Protein AF-A0A5J9VWR3-F1 (afdb_monomer_lite)

Foldseek 3Di:
DPPPPPPVLVVLLVVLLPDAPVCVVVLVVQLVPDVSSVVSSLDPVSVVSSCVSHPDDVPVVVVVVVSVVVDDPPDDPDPPPPPPDDDDD

Secondary structure (DSSP, 8-state):
-----SHHHHHHHHHHHTS-TT-THHHHHHHTT-HHHHHHHH-HHHHHHHHHHH---TTHHHHHHHHHHTS-S----------------

Structure (mmCIF, N/CA/C/O backbone):
data_AF-A0A5J9VWR3-F1
#
_entry.id   AF-A0A5J9VWR3-F1
#
loop_
_atom_site.group_PDB
_atom_site.id
_atom_site.type_symbol
_atom_site.label_atom_id
_atom_site.label_alt_id
_atom_site.label_comp_id
_atom_site.label_asym_id
_atom_site.label_entity_id
_atom_site.label_seq_id
_atom_site.pdbx_PDB_ins_code
_atom_site.Cartn_x
_atom_site.Cartn_y
_atom_site.Cartn_z
_atom_site.occupancy
_atom_site.B_iso_or_equiv
_atom_site.auth_seq_id
_atom_site.auth_comp_id
_atom_site.auth_asym_id
_atom_site.auth_atom_id
_atom_site.pdbx_PDB_model_num
ATOM 1 N N . MET A 1 1 ? -12.085 -6.167 25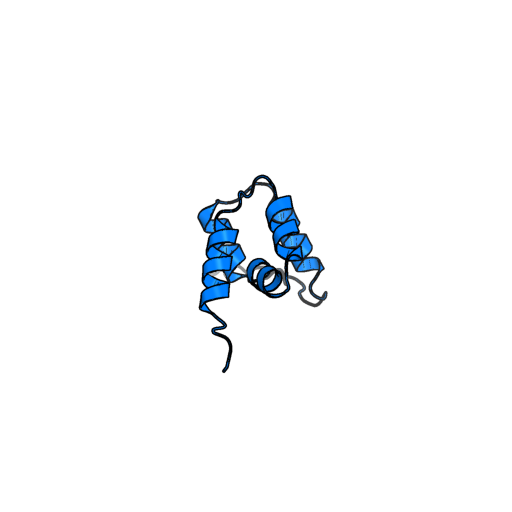.100 1.00 54.78 1 MET A N 1
ATOM 2 C CA . MET A 1 1 ? -11.659 -7.122 24.058 1.00 54.78 1 MET A CA 1
ATOM 3 C C . MET A 1 1 ? -10.638 -6.407 23.186 1.00 54.78 1 MET A C 1
ATOM 5 O O . MET A 1 1 ? -11.003 -5.364 22.652 1.00 54.78 1 MET A O 1
ATOM 9 N N . PRO A 1 2 ? -9.367 -6.847 23.118 1.00 62.62 2 PRO A N 1
ATOM 10 C CA . PRO A 1 2 ? -8.445 -6.284 22.139 1.00 62.62 2 PRO A CA 1
ATOM 11 C C . PRO A 1 2 ? -8.966 -6.647 20.739 1.00 62.62 2 PRO A C 1
ATOM 13 O O . PRO A 1 2 ? -9.503 -7.747 20.568 1.00 62.62 2 PRO A O 1
ATOM 16 N N . PRO A 1 3 ? -8.899 -5.732 19.761 1.00 61.69 3 PRO A N 1
ATOM 17 C CA . PRO A 1 3 ? -9.316 -6.057 18.405 1.00 61.69 3 PRO A CA 1
ATOM 18 C C . PRO A 1 3 ? -8.403 -7.174 17.881 1.00 61.69 3 PRO A C 1
ATOM 20 O O . PRO A 1 3 ? -7.262 -7.239 18.329 1.00 61.69 3 PRO A O 1
ATOM 23 N N . PRO A 1 4 ? -8.851 -8.044 16.964 1.00 59.50 4 PRO A N 1
ATOM 24 C CA . PRO A 1 4 ? -7.940 -8.916 16.233 1.00 59.50 4 PRO A CA 1
ATOM 25 C C . PRO A 1 4 ? -7.140 -8.023 15.267 1.00 59.50 4 PRO A C 1
ATOM 27 O O . PRO A 1 4 ? -7.718 -7.576 14.275 1.00 59.50 4 PRO A O 1
ATOM 30 N N . PRO A 1 5 ? -5.868 -7.673 15.547 1.00 63.06 5 PRO A N 1
ATOM 31 C CA . PRO A 1 5 ? -5.202 -6.583 14.836 1.00 63.06 5 PRO A CA 1
ATOM 32 C C . PRO A 1 5 ? -4.496 -7.039 13.555 1.00 63.06 5 PRO A C 1
ATOM 34 O O . PRO A 1 5 ? -4.200 -6.202 12.716 1.00 63.06 5 PRO A O 1
ATOM 37 N N . GLU A 1 6 ? -4.244 -8.339 13.381 1.00 63.50 6 GLU A N 1
ATOM 38 C CA . GLU A 1 6 ? -3.328 -8.832 12.337 1.00 63.50 6 GLU A CA 1
ATOM 39 C C . GLU A 1 6 ? -4.050 -9.438 11.129 1.00 63.50 6 GLU A C 1
ATOM 41 O O . GLU A 1 6 ? -3.768 -9.061 9.996 1.00 63.50 6 GLU A O 1
ATOM 46 N N . LEU A 1 7 ? -5.073 -10.276 11.350 1.00 67.31 7 LEU A N 1
ATOM 47 C CA . LEU A 1 7 ? -5.806 -10.938 10.256 1.00 67.31 7 LEU A CA 1
ATOM 48 C C . LEU A 1 7 ? -6.411 -9.946 9.245 1.00 67.31 7 LEU A C 1
ATOM 50 O O . LEU A 1 7 ? -6.508 -10.243 8.057 1.00 67.31 7 LEU A O 1
ATOM 54 N N . ILE A 1 8 ? -6.823 -8.762 9.704 1.00 78.00 8 ILE A N 1
ATOM 55 C CA . ILE A 1 8 ? -7.405 -7.726 8.840 1.00 78.00 8 ILE A CA 1
ATOM 56 C C . ILE A 1 8 ? -6.319 -7.049 7.997 1.00 78.00 8 ILE A C 1
ATOM 58 O O . ILE A 1 8 ? -6.561 -6.747 6.828 1.00 78.00 8 ILE A O 1
ATOM 62 N N . GLU A 1 9 ? -5.135 -6.812 8.566 1.00 80.19 9 GLU A N 1
ATOM 63 C CA . GLU A 1 9 ? -4.011 -6.200 7.852 1.00 80.19 9 GLU A CA 1
ATOM 64 C C . GLU A 1 9 ? -3.451 -7.161 6.790 1.00 80.19 9 GLU A C 1
ATOM 66 O O . GLU A 1 9 ? -3.189 -6.727 5.667 1.00 80.19 9 GLU A O 1
ATOM 71 N N . ASP A 1 10 ? -3.387 -8.465 7.082 1.00 83.06 10 ASP A N 1
ATOM 72 C CA . ASP A 1 10 ? -2.945 -9.497 6.135 1.00 83.06 10 ASP A CA 1
ATOM 73 C C . ASP A 1 10 ? -3.885 -9.632 4.931 1.00 83.06 10 ASP A C 1
ATOM 75 O O . ASP A 1 10 ? -3.450 -9.548 3.780 1.00 83.06 10 ASP A O 1
ATOM 79 N N . VAL A 1 11 ? -5.195 -9.756 5.174 1.00 87.44 11 VAL A N 1
ATOM 80 C CA . VAL A 1 11 ? -6.192 -9.822 4.091 1.00 87.44 11 VAL A CA 1
ATOM 81 C C . VAL A 1 11 ? -6.211 -8.518 3.289 1.00 87.44 11 VAL A C 1
ATOM 83 O O . VAL A 1 11 ? -6.314 -8.539 2.062 1.00 87.44 11 VAL A O 1
ATOM 86 N N . THR A 1 12 ? -6.056 -7.371 3.956 1.00 89.50 12 THR A N 1
ATOM 87 C CA . THR A 1 12 ? -5.934 -6.073 3.278 1.00 89.50 12 THR A CA 1
ATOM 88 C C . THR A 1 12 ? -4.710 -6.053 2.365 1.00 89.50 12 THR A C 1
ATOM 90 O O . THR A 1 12 ? -4.824 -5.663 1.204 1.00 89.50 12 THR A O 1
ATOM 93 N N . ALA A 1 13 ? -3.553 -6.511 2.848 1.00 89.31 13 ALA A N 1
ATOM 94 C CA . ALA A 1 13 ? -2.340 -6.601 2.047 1.00 89.31 13 ALA A CA 1
ATOM 95 C C . ALA A 1 13 ? -2.550 -7.486 0.814 1.00 89.31 13 ALA A C 1
ATOM 97 O O . ALA A 1 13 ? -2.127 -7.116 -0.274 1.00 89.31 13 ALA A O 1
ATOM 98 N N . GLU A 1 14 ? -3.252 -8.609 0.942 1.00 90.69 14 GLU A N 1
ATOM 99 C CA . GLU A 1 14 ? -3.570 -9.482 -0.188 1.00 90.69 14 GLU A CA 1
ATOM 100 C C . GLU A 1 14 ? -4.517 -8.860 -1.226 1.00 90.69 14 GLU A C 1
ATOM 102 O O . GLU A 1 14 ? -4.382 -9.134 -2.423 1.00 90.69 14 GLU A O 1
ATOM 107 N N . ILE A 1 15 ? -5.486 -8.048 -0.798 1.00 90.12 15 ILE A N 1
ATOM 108 C CA . ILE A 1 15 ? -6.377 -7.314 -1.710 1.00 90.12 15 ILE A CA 1
ATOM 109 C C . ILE A 1 15 ? -5.575 -6.242 -2.450 1.00 90.12 15 ILE A C 1
ATOM 111 O O . ILE A 1 15 ? -5.623 -6.162 -3.676 1.00 90.12 15 ILE A O 1
ATOM 115 N N . LEU A 1 16 ? -4.789 -5.455 -1.711 1.00 89.94 16 LEU A N 1
ATOM 116 C CA . LEU A 1 16 ? -3.948 -4.396 -2.267 1.00 89.94 16 LEU A CA 1
ATOM 117 C C . LEU A 1 16 ? -2.863 -4.943 -3.197 1.00 89.94 16 LEU A C 1
ATOM 119 O O . LEU A 1 16 ? -2.517 -4.293 -4.179 1.00 89.94 16 LEU A O 1
ATOM 123 N N . LEU A 1 17 ? -2.358 -6.150 -2.925 1.00 90.69 17 LEU A N 1
ATOM 124 C CA . LEU A 1 17 ? -1.381 -6.830 -3.771 1.00 90.69 17 LEU A CA 1
ATOM 125 C C . LEU A 1 17 ? -1.938 -7.125 -5.165 1.00 90.69 17 LEU A C 1
ATOM 127 O O . LEU A 1 17 ? -1.179 -7.145 -6.123 1.00 90.69 17 LEU A O 1
ATOM 131 N N . ARG A 1 18 ? -3.251 -7.334 -5.293 1.00 89.56 18 ARG A N 1
ATOM 132 C CA . ARG A 1 18 ? -3.908 -7.638 -6.571 1.00 89.56 18 ARG A CA 1
ATOM 133 C C . ARG A 1 18 ? -4.250 -6.393 -7.393 1.00 89.56 18 ARG A C 1
ATOM 135 O O . ARG A 1 18 ? -4.684 -6.546 -8.532 1.00 89.56 18 ARG A O 1
ATOM 142 N N . LEU A 1 19 ? -4.064 -5.185 -6.854 1.00 88.31 19 LEU A N 1
ATOM 143 C CA . LEU A 1 19 ? -4.247 -3.954 -7.626 1.00 88.31 19 LEU A CA 1
ATOM 144 C C . LEU A 1 19 ? -3.180 -3.869 -8.732 1.00 88.31 19 LEU A C 1
ATOM 146 O O . LEU A 1 19 ? -2.019 -4.172 -8.457 1.00 88.31 19 LEU A O 1
ATOM 150 N N . PRO A 1 20 ? -3.548 -3.491 -9.969 1.00 82.75 20 PRO A N 1
ATOM 151 C CA . PRO A 1 20 ? -2.611 -3.445 -11.084 1.00 82.75 20 PRO A CA 1
ATOM 152 C C . PRO A 1 20 ? -1.610 -2.284 -10.945 1.00 82.75 20 PRO A C 1
ATOM 154 O O . PRO A 1 20 ? -1.975 -1.195 -10.493 1.00 82.75 20 PRO A O 1
ATOM 157 N N . PRO A 1 21 ? -0.345 -2.473 -11.365 1.00 80.06 21 PRO A N 1
ATOM 158 C CA . PRO A 1 21 ? 0.689 -1.442 -11.298 1.00 80.06 21 PRO A CA 1
ATOM 159 C C . PRO A 1 21 ? 0.576 -0.377 -12.397 1.00 80.06 21 PRO A C 1
ATOM 161 O O . PRO A 1 21 ? 1.190 0.680 -12.255 1.00 80.06 21 PRO A O 1
ATOM 164 N N . ASP A 1 22 ? -0.175 -0.649 -13.468 1.00 79.12 22 ASP A N 1
ATOM 165 C CA . ASP A 1 22 ? -0.317 0.242 -14.629 1.00 79.12 22 ASP A CA 1
ATOM 166 C C . ASP A 1 22 ? -1.075 1.532 -14.287 1.00 79.12 22 ASP A C 1
ATOM 168 O O . ASP A 1 22 ? -0.925 2.554 -14.954 1.00 79.12 22 ASP A O 1
ATOM 172 N N . GLU A 1 23 ? -1.840 1.504 -13.195 1.00 78.62 23 GLU A N 1
ATOM 173 C CA . GLU A 1 23 ? -2.666 2.612 -12.737 1.00 78.62 23 GLU A CA 1
ATOM 174 C C . GLU A 1 23 ? -2.322 2.954 -11.277 1.00 78.62 23 GLU A C 1
ATOM 176 O O . GLU A 1 23 ? -3.022 2.537 -10.345 1.00 78.62 23 GLU A O 1
ATOM 181 N N . PRO A 1 24 ? -1.251 3.737 -11.034 1.00 75.31 24 PRO A N 1
ATOM 182 C CA . PRO A 1 24 ? -0.772 4.045 -9.683 1.00 75.31 24 PRO A CA 1
ATOM 183 C C . PRO A 1 24 ? -1.813 4.7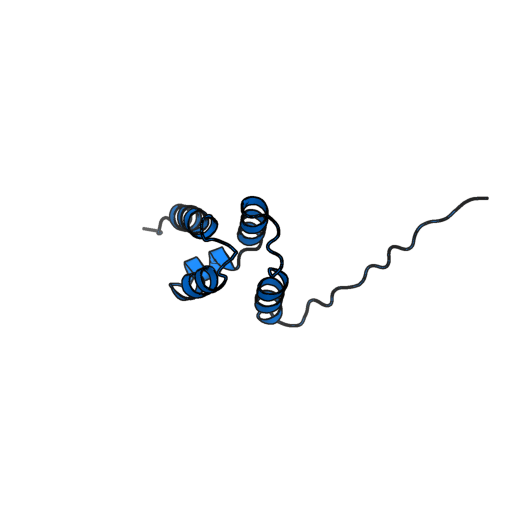85 -8.830 1.00 75.31 24 PRO A C 1
ATOM 185 O O . PRO A 1 24 ? -1.734 4.773 -7.599 1.00 75.31 24 PRO A O 1
ATOM 188 N N . GLU A 1 25 ? -2.817 5.392 -9.467 1.00 83.06 25 GLU A N 1
ATOM 189 C CA . GLU A 1 25 ? -3.955 6.036 -8.812 1.00 83.06 25 GLU A CA 1
ATOM 190 C C . GLU A 1 25 ? -4.686 5.098 -7.851 1.00 83.06 25 GLU A C 1
ATOM 192 O O . GLU A 1 25 ? -5.172 5.547 -6.815 1.00 83.06 25 GLU A O 1
ATOM 197 N N . HIS A 1 26 ? -4.755 3.803 -8.170 1.00 85.56 26 HIS A N 1
ATOM 198 C CA . HIS A 1 26 ? -5.467 2.813 -7.368 1.00 85.56 26 HIS A CA 1
ATOM 199 C C . HIS A 1 26 ? -4.827 2.628 -5.994 1.00 85.56 26 HIS A C 1
ATOM 201 O O . HIS A 1 26 ? -5.515 2.701 -4.975 1.00 85.56 26 HIS A O 1
ATOM 207 N N . LEU A 1 27 ? -3.501 2.474 -5.951 1.00 86.12 27 LEU A N 1
ATOM 208 C CA . LEU A 1 27 ? -2.747 2.398 -4.698 1.00 86.12 27 LEU A CA 1
ATOM 209 C C . LEU A 1 27 ? -2.813 3.713 -3.915 1.00 86.12 27 LEU A C 1
ATOM 211 O O . LEU A 1 27 ? -2.962 3.700 -2.693 1.00 86.12 27 LEU A O 1
ATOM 215 N N . VAL A 1 28 ? -2.755 4.854 -4.606 1.00 86.19 28 VAL A N 1
ATOM 216 C CA . VAL A 1 28 ? -2.874 6.168 -3.961 1.00 86.19 28 VAL A CA 1
ATOM 217 C C . VAL A 1 28 ? -4.256 6.336 -3.329 1.00 86.19 28 VAL A C 1
ATOM 219 O O . VAL A 1 28 ? -4.346 6.644 -2.143 1.00 86.19 28 VAL A O 1
ATOM 222 N N . ARG A 1 29 ? -5.342 6.069 -4.060 1.00 88.69 29 ARG A N 1
ATOM 223 C CA . ARG A 1 29 ? -6.714 6.135 -3.529 1.00 88.69 29 ARG A CA 1
ATOM 224 C C . ARG A 1 29 ? -6.916 5.169 -2.364 1.00 88.69 29 ARG A C 1
ATOM 226 O O . ARG A 1 29 ? -7.497 5.561 -1.358 1.00 88.69 29 ARG A O 1
ATOM 233 N N . ALA A 1 30 ? -6.377 3.954 -2.454 1.00 89.31 30 ALA A N 1
ATOM 234 C CA . ALA A 1 30 ? -6.416 2.976 -1.371 1.00 89.31 30 ALA A CA 1
ATOM 235 C C . ALA A 1 30 ? -5.745 3.499 -0.085 1.00 89.31 30 ALA A C 1
ATOM 237 O O . ALA A 1 30 ? -6.287 3.340 1.009 1.00 89.31 30 ALA A O 1
ATOM 238 N N . SER A 1 31 ? -4.613 4.198 -0.203 1.00 87.50 31 SER A N 1
ATOM 239 C CA . SER A 1 31 ? -3.917 4.796 0.947 1.00 87.50 31 SER A CA 1
ATOM 240 C C . SER A 1 31 ? -4.721 5.893 1.657 1.00 87.50 31 SER A C 1
ATOM 242 O O . SER A 1 31 ? -4.499 6.158 2.838 1.00 87.50 31 SER A O 1
ATOM 244 N N . LEU A 1 32 ? -5.686 6.502 0.963 1.00 89.06 32 LEU A N 1
ATOM 245 C CA . LEU A 1 32 ? -6.539 7.561 1.498 1.00 89.06 32 LEU A CA 1
ATOM 246 C C . LEU A 1 32 ? -7.802 7.028 2.193 1.00 89.06 32 LEU A C 1
ATOM 248 O O . LEU A 1 32 ? -8.488 7.803 2.856 1.00 89.06 32 LEU A O 1
ATOM 252 N N . VAL A 1 33 ? -8.108 5.728 2.083 1.00 89.44 33 VAL A N 1
ATOM 253 C CA . VAL A 1 33 ? -9.317 5.127 2.678 1.00 89.44 33 VAL A CA 1
ATOM 254 C C . VAL A 1 33 ? -9.260 5.172 4.204 1.00 89.44 33 VAL A C 1
ATOM 256 O O . VAL A 1 33 ? -10.205 5.611 4.858 1.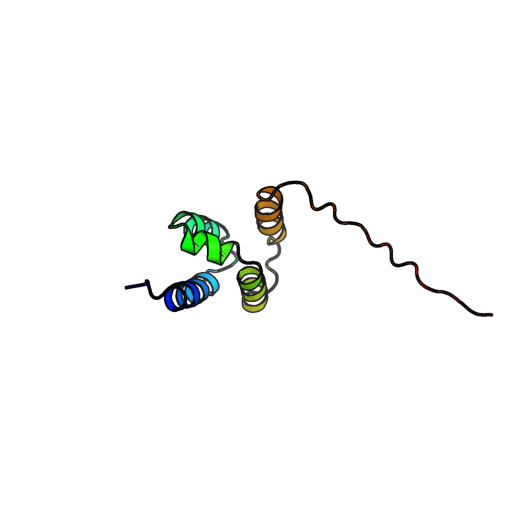00 89.44 33 VAL A O 1
ATOM 259 N N . CYS A 1 34 ? -8.157 4.699 4.791 1.00 86.88 34 CYS A N 1
ATOM 260 C CA . CYS A 1 34 ? -7.969 4.689 6.238 1.00 86.88 34 CYS A CA 1
ATOM 261 C C . CYS A 1 34 ? -6.491 4.528 6.635 1.00 86.88 34 CYS A C 1
ATOM 263 O O . CYS A 1 34 ? -5.649 4.077 5.858 1.00 86.88 34 CYS A O 1
ATOM 265 N N . LYS A 1 35 ? -6.173 4.861 7.895 1.00 84.94 35 LYS A N 1
ATOM 266 C CA . LYS A 1 35 ? -4.805 4.763 8.443 1.00 84.94 35 LYS A CA 1
ATOM 267 C C . LYS A 1 35 ? -4.199 3.345 8.368 1.00 84.94 35 LYS A C 1
ATOM 269 O O . LYS A 1 35 ? -3.016 3.256 8.050 1.00 84.94 35 LYS A O 1
ATOM 274 N N . PRO A 1 36 ? -4.941 2.250 8.634 1.00 87.25 36 PRO A N 1
ATOM 275 C CA . PRO A 1 36 ? -4.412 0.893 8.461 1.00 87.25 36 PRO A CA 1
ATOM 276 C C . PRO A 1 36 ? -3.989 0.576 7.023 1.00 87.25 36 PRO A C 1
ATOM 278 O O . PRO A 1 36 ? -2.915 0.026 6.811 1.00 87.25 36 PRO A O 1
ATOM 281 N N . TRP A 1 37 ? -4.774 0.987 6.024 1.00 89.94 37 TRP A N 1
ATOM 282 C CA . TRP A 1 37 ? -4.430 0.767 4.615 1.00 89.94 37 TRP A CA 1
ATOM 283 C C . TRP A 1 37 ? -3.178 1.548 4.222 1.00 89.94 37 TRP A C 1
ATOM 285 O O . TRP A 1 37 ? -2.270 0.995 3.605 1.00 89.94 37 TRP A O 1
ATOM 295 N N . LEU A 1 38 ? -3.076 2.806 4.662 1.00 89.31 38 LEU A N 1
ATOM 296 C CA . LEU A 1 38 ? -1.858 3.597 4.496 1.00 89.31 38 LEU A CA 1
ATOM 297 C C . LEU A 1 38 ? -0.634 2.904 5.113 1.00 89.31 38 LEU A C 1
ATOM 299 O O . LEU A 1 38 ? 0.430 2.893 4.494 1.00 89.31 38 LEU A O 1
ATOM 303 N N . ARG A 1 39 ? -0.776 2.315 6.310 1.00 89.25 39 ARG A N 1
ATOM 304 C CA . ARG A 1 39 ? 0.306 1.583 6.984 1.00 89.25 39 ARG A CA 1
ATOM 305 C C . ARG A 1 39 ? 0.759 0.380 6.158 1.00 89.25 39 ARG A C 1
ATOM 307 O O . ARG A 1 39 ? 1.958 0.232 5.958 1.00 89.25 39 ARG A O 1
ATOM 314 N N . VAL A 1 40 ? -0.178 -0.419 5.645 1.00 90.44 40 VAL A N 1
ATOM 315 C CA . VAL A 1 40 ? 0.129 -1.580 4.794 1.00 90.44 40 VAL A CA 1
ATOM 316 C C . VAL A 1 40 ? 0.834 -1.149 3.506 1.00 90.44 40 VAL A C 1
ATOM 318 O O . VAL A 1 40 ? 1.858 -1.715 3.150 1.00 90.44 40 VAL A O 1
ATOM 321 N N . ILE A 1 41 ? 0.342 -0.111 2.827 1.00 89.88 41 ILE A N 1
ATOM 322 C CA . ILE A 1 41 ? 0.921 0.368 1.558 1.00 89.88 41 ILE A CA 1
ATOM 323 C C . ILE A 1 41 ? 2.320 0.962 1.761 1.00 89.88 41 ILE A C 1
ATOM 325 O O . ILE A 1 41 ? 3.189 0.825 0.900 1.00 89.88 41 ILE A O 1
ATOM 329 N N . SER A 1 42 ? 2.542 1.612 2.903 1.00 86.38 42 SER A N 1
ATOM 330 C CA . SER A 1 42 ? 3.836 2.203 3.257 1.00 86.38 42 SER A CA 1
ATOM 331 C C . SER A 1 42 ? 4.838 1.181 3.801 1.00 86.38 42 SER A C 1
ATOM 333 O O . SER A 1 42 ? 6.010 1.525 3.966 1.00 86.38 42 SER A O 1
ATOM 335 N N . ASP A 1 43 ? 4.413 -0.054 4.087 1.00 88.56 43 ASP A N 1
ATOM 336 C CA . ASP A 1 43 ? 5.291 -1.103 4.594 1.00 88.56 43 ASP A CA 1
ATOM 337 C C . ASP A 1 43 ? 6.309 -1.534 3.517 1.00 88.56 43 ASP A C 1
ATOM 339 O O . ASP A 1 43 ? 5.934 -1.960 2.415 1.00 88.56 43 ASP A O 1
ATOM 343 N N . PRO A 1 44 ? 7.622 -1.494 3.810 1.00 85.88 44 PRO A N 1
ATOM 344 C CA . PRO A 1 44 ? 8.635 -1.972 2.879 1.00 85.88 44 PRO A CA 1
ATOM 345 C C . PRO A 1 44 ? 8.456 -3.446 2.489 1.00 85.88 44 PRO A C 1
ATOM 347 O O . PRO A 1 44 ? 8.836 -3.831 1.382 1.00 85.88 44 PRO A O 1
ATOM 350 N N . GLY A 1 45 ? 7.909 -4.283 3.378 1.00 89.56 45 GLY A N 1
ATOM 351 C CA . GLY A 1 45 ? 7.602 -5.685 3.094 1.00 89.56 45 GLY A CA 1
ATOM 352 C C . GLY A 1 45 ? 6.512 -5.841 2.037 1.00 89.56 45 GLY A C 1
ATOM 353 O O . GLY A 1 45 ? 6.702 -6.582 1.069 1.00 89.56 45 GLY A O 1
ATOM 354 N N . PHE A 1 46 ? 5.414 -5.099 2.167 1.00 90.06 46 PHE A N 1
ATOM 355 C CA . PHE A 1 46 ? 4.364 -5.003 1.158 1.00 90.06 46 PHE A CA 1
ATOM 356 C C . PHE A 1 46 ? 4.923 -4.541 -0.190 1.00 90.06 46 PHE A C 1
ATOM 358 O O . PHE A 1 46 ? 4.731 -5.234 -1.185 1.00 90.06 46 PHE A O 1
ATOM 365 N N . LEU A 1 47 ? 5.699 -3.452 -0.233 1.00 86.19 47 LEU A N 1
ATOM 366 C CA . LEU A 1 47 ? 6.265 -2.935 -1.487 1.00 86.19 47 LEU A CA 1
ATOM 367 C C . LEU A 1 47 ? 7.196 -3.941 -2.182 1.00 86.19 47 LEU A C 1
ATOM 369 O O . LEU A 1 47 ? 7.198 -4.031 -3.411 1.00 86.19 47 LEU A O 1
ATOM 373 N N . ARG A 1 48 ? 7.978 -4.721 -1.421 1.00 86.94 48 ARG A N 1
ATOM 374 C CA . ARG A 1 48 ? 8.791 -5.818 -1.978 1.00 86.94 48 ARG A CA 1
ATOM 375 C C . ARG A 1 48 ? 7.919 -6.923 -2.570 1.00 86.94 48 ARG A C 1
ATOM 377 O O . ARG A 1 48 ? 8.191 -7.352 -3.687 1.00 86.94 48 ARG A O 1
ATOM 384 N N . ARG A 1 49 ? 6.875 -7.356 -1.853 1.00 89.69 49 ARG A N 1
ATOM 385 C CA . ARG A 1 49 ? 5.925 -8.371 -2.343 1.00 89.69 49 ARG A CA 1
ATOM 386 C C . ARG A 1 49 ? 5.188 -7.891 -3.591 1.00 89.69 49 ARG A C 1
ATOM 388 O O . ARG A 1 49 ? 5.099 -8.639 -4.552 1.00 89.69 49 ARG A O 1
ATOM 395 N N . TYR A 1 50 ? 4.753 -6.635 -3.611 1.00 87.50 50 TYR A N 1
ATOM 396 C CA . TYR A 1 50 ? 4.078 -6.008 -4.747 1.00 87.50 50 TYR A CA 1
ATOM 397 C C . TYR A 1 50 ? 4.951 -5.993 -6.005 1.00 87.50 50 TYR A C 1
ATOM 399 O O . TYR A 1 50 ? 4.508 -6.406 -7.071 1.00 87.50 50 TYR A O 1
ATOM 407 N N . ARG A 1 51 ? 6.228 -5.615 -5.865 1.00 83.81 51 ARG A N 1
ATOM 408 C CA . ARG A 1 51 ? 7.227 -5.682 -6.947 1.00 83.81 51 ARG A CA 1
ATOM 409 C C . ARG A 1 51 ? 7.506 -7.107 -7.412 1.00 83.81 51 ARG A C 1
ATOM 411 O O . ARG A 1 51 ? 7.678 -7.342 -8.598 1.00 83.81 51 ARG A O 1
ATOM 418 N N . ALA A 1 52 ? 7.589 -8.061 -6.489 1.00 87.00 52 ALA A N 1
ATOM 419 C CA . ALA A 1 52 ? 7.826 -9.457 -6.844 1.00 87.00 52 ALA A CA 1
ATOM 420 C C . ALA A 1 52 ? 6.623 -10.076 -7.575 1.00 87.00 52 ALA A C 1
ATOM 422 O O . ALA A 1 52 ? 6.814 -10.870 -8.488 1.00 87.00 52 ALA A O 1
ATOM 423 N N . PHE A 1 53 ? 5.403 -9.695 -7.186 1.00 87.69 53 PHE A N 1
ATOM 424 C CA . PHE A 1 53 ? 4.160 -10.204 -7.763 1.00 87.69 53 PHE A CA 1
ATOM 425 C C . PHE A 1 53 ? 3.881 -9.629 -9.159 1.00 87.69 53 PHE A C 1
ATOM 427 O O . PHE A 1 53 ? 3.498 -10.372 -10.055 1.00 87.69 53 PHE A O 1
ATOM 434 N N . HIS A 1 54 ? 4.117 -8.328 -9.358 1.00 84.56 54 HIS A N 1
ATOM 435 C CA . HIS A 1 54 ? 3.823 -7.632 -10.620 1.00 84.56 54 HIS A CA 1
ATOM 436 C C . HIS A 1 54 ? 5.037 -7.414 -11.534 1.00 84.56 54 HIS A C 1
ATOM 438 O O . HIS A 1 54 ? 4.896 -6.922 -12.651 1.00 84.56 54 HIS A O 1
ATOM 444 N N . GLY A 1 55 ? 6.244 -7.747 -11.074 1.00 77.94 55 GLY A N 1
ATOM 445 C CA . GLY A 1 55 ? 7.490 -7.386 -11.748 1.00 77.94 55 GLY A CA 1
ATOM 446 C C . GLY A 1 55 ? 7.893 -5.924 -11.514 1.00 77.94 55 GLY A C 1
ATOM 447 O O . GLY A 1 55 ? 7.392 -5.242 -10.620 1.00 77.94 55 GLY A O 1
ATOM 448 N N . MET A 1 56 ? 8.853 -5.433 -12.302 1.00 63.91 56 MET A N 1
ATOM 449 C CA . MET A 1 56 ? 9.295 -4.036 -12.263 1.00 63.91 56 MET A CA 1
ATOM 450 C C . MET A 1 56 ? 8.467 -3.219 -13.266 1.00 63.91 56 MET A C 1
ATOM 452 O O . MET A 1 56 ? 8.818 -3.211 -14.448 1.00 63.91 56 MET A O 1
ATOM 456 N N . PRO A 1 57 ? 7.391 -2.520 -12.858 1.00 55.94 57 PRO A N 1
ATOM 457 C CA . PRO A 1 57 ? 6.727 -1.607 -13.769 1.00 55.94 57 PRO A CA 1
ATOM 458 C C . PRO A 1 57 ? 7.694 -0.442 -14.048 1.00 55.94 57 PRO A C 1
ATOM 460 O O . PRO A 1 57 ? 8.339 0.051 -13.112 1.00 55.94 57 PRO A O 1
ATOM 463 N N . PRO A 1 58 ? 7.818 0.023 -15.303 1.00 56.44 58 PRO A N 1
ATOM 464 C CA . PRO A 1 58 ? 8.844 0.983 -15.731 1.00 56.44 58 PRO A CA 1
ATOM 465 C C . PRO A 1 58 ? 8.792 2.353 -15.023 1.00 56.44 58 PRO A C 1
ATOM 467 O O . PRO A 1 58 ? 9.671 3.183 -15.229 1.00 56.44 58 PRO A O 1
ATOM 470 N N . LEU A 1 59 ? 7.798 2.596 -14.158 1.00 55.22 59 LEU A N 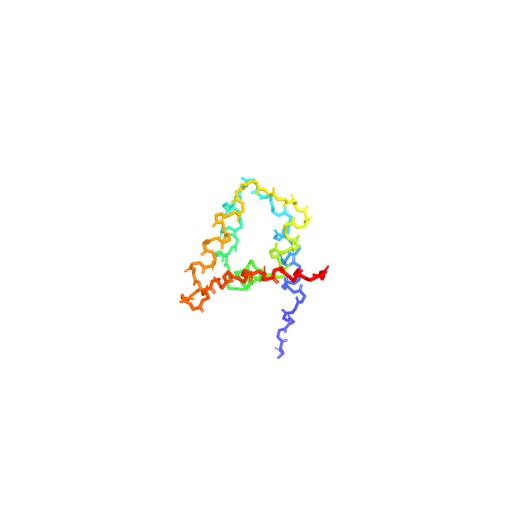1
ATOM 471 C CA . LEU A 1 59 ? 7.541 3.878 -13.496 1.00 55.22 59 LEU A CA 1
ATOM 472 C C . LEU A 1 59 ? 7.588 3.825 -11.957 1.00 55.22 59 LEU A C 1
ATOM 474 O O . LEU A 1 59 ? 7.327 4.833 -11.296 1.00 55.22 59 LEU A O 1
ATOM 478 N N . LEU A 1 60 ? 7.983 2.698 -11.348 1.00 53.25 60 LEU A N 1
ATOM 479 C CA . LEU A 1 60 ? 8.041 2.570 -9.881 1.00 53.25 60 LEU A CA 1
ATOM 480 C C . LEU A 1 60 ? 9.078 3.483 -9.198 1.00 53.25 60 LEU A C 1
ATOM 482 O O . LEU A 1 60 ? 9.089 3.609 -7.970 1.00 53.25 60 LEU A O 1
ATOM 486 N N . 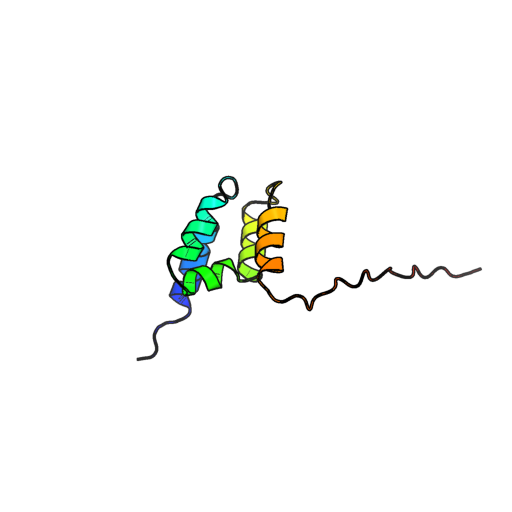GLY A 1 61 ? 9.931 4.145 -9.986 1.00 56.06 61 GLY A N 1
ATOM 487 C CA . GLY A 1 61 ? 10.794 5.222 -9.509 1.00 56.06 61 GLY A CA 1
ATOM 488 C C . GLY A 1 61 ? 10.007 6.386 -8.896 1.00 56.06 61 GLY A C 1
ATOM 489 O O . GLY A 1 61 ? 10.478 6.977 -7.927 1.00 56.06 61 GLY A O 1
ATOM 490 N N . LEU A 1 62 ? 8.789 6.669 -9.382 1.00 55.25 62 LEU A N 1
ATOM 491 C CA . LEU A 1 62 ? 8.003 7.821 -8.930 1.00 55.25 62 LEU A CA 1
ATOM 492 C C . LEU A 1 62 ? 7.450 7.616 -7.511 1.00 55.25 62 LEU A C 1
ATOM 494 O O . LEU A 1 62 ? 7.720 8.424 -6.631 1.00 55.25 62 LEU A O 1
ATOM 498 N N . LEU A 1 63 ? 6.767 6.493 -7.250 1.00 56.22 63 LEU A N 1
ATOM 499 C CA . LEU A 1 63 ? 6.209 6.179 -5.923 1.00 56.22 63 LEU A CA 1
ATOM 500 C C . LEU A 1 63 ? 7.305 5.943 -4.874 1.00 56.22 63 LEU A C 1
ATOM 502 O O . LEU A 1 63 ? 7.151 6.333 -3.716 1.00 56.22 63 LEU A O 1
ATOM 506 N N . HIS A 1 64 ? 8.432 5.342 -5.275 1.00 58.38 64 HIS A N 1
ATOM 507 C CA . HIS A 1 64 ? 9.583 5.170 -4.389 1.00 58.38 64 HIS A CA 1
ATOM 508 C C . HIS A 1 64 ? 10.174 6.519 -3.969 1.00 58.38 64 HIS A C 1
ATOM 510 O O . HIS A 1 64 ? 10.490 6.698 -2.795 1.00 58.38 64 HIS A O 1
ATOM 516 N N . LEU A 1 65 ? 10.269 7.482 -4.892 1.00 57.69 65 LEU A N 1
ATOM 517 C CA . LEU A 1 65 ? 10.705 8.834 -4.570 1.00 57.69 65 LEU A CA 1
ATOM 518 C C . LEU A 1 65 ? 9.663 9.568 -3.712 1.00 57.69 65 LEU A C 1
ATOM 520 O O . LEU A 1 65 ? 10.037 10.172 -2.716 1.00 57.69 65 LEU A O 1
ATOM 524 N N . SER A 1 66 ? 8.369 9.474 -4.027 1.00 56.56 66 SER A N 1
ATOM 525 C CA . SER A 1 66 ? 7.302 10.149 -3.274 1.00 56.56 66 SER A CA 1
ATOM 526 C C . SER A 1 66 ? 7.224 9.698 -1.811 1.00 56.56 66 SER A C 1
ATOM 528 O O . SER A 1 66 ? 7.140 10.539 -0.918 1.00 56.56 66 SER A O 1
ATOM 530 N N . LEU A 1 67 ? 7.318 8.391 -1.543 1.00 57.19 67 LEU A N 1
ATOM 531 C CA . LEU A 1 67 ? 7.319 7.862 -0.172 1.00 57.19 67 LEU A CA 1
ATOM 532 C C . LEU A 1 67 ? 8.637 8.156 0.561 1.00 57.19 67 LEU A C 1
ATOM 534 O O . LEU A 1 67 ? 8.622 8.403 1.765 1.00 57.19 67 LEU A O 1
ATOM 538 N N . ARG A 1 68 ? 9.771 8.183 -0.157 1.00 54.19 68 ARG A N 1
ATOM 539 C CA . ARG A 1 68 ? 11.086 8.529 0.410 1.00 54.19 68 ARG A CA 1
ATOM 540 C C . ARG A 1 68 ? 11.222 10.025 0.711 1.00 54.19 68 ARG A C 1
ATOM 542 O O . ARG A 1 68 ? 11.850 10.377 1.696 1.00 54.19 68 ARG A O 1
ATOM 549 N N . MET A 1 69 ? 10.620 10.901 -0.093 1.00 49.75 69 MET A N 1
ATOM 550 C CA . MET A 1 69 ? 10.602 12.351 0.14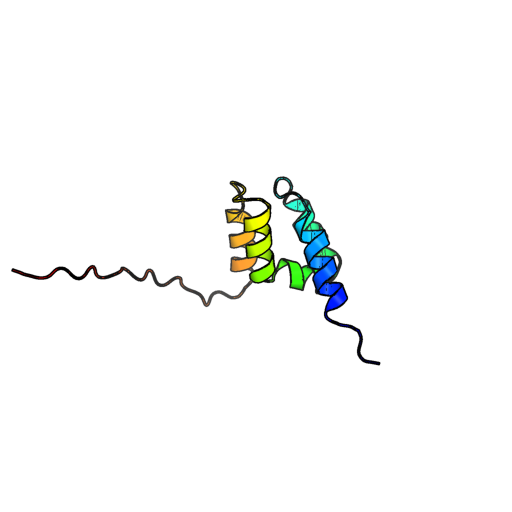7 1.00 49.75 69 MET A CA 1
ATOM 551 C C . MET A 1 69 ? 9.602 12.756 1.244 1.00 49.75 69 MET A C 1
ATOM 553 O O . MET A 1 69 ? 9.769 13.808 1.853 1.00 49.75 69 MET A O 1
ATOM 557 N N . GLY A 1 70 ? 8.589 11.927 1.527 1.00 52.44 70 GLY A N 1
ATOM 558 C CA . GLY A 1 70 ? 7.644 12.127 2.635 1.00 52.44 70 GLY A CA 1
ATOM 559 C C . GLY A 1 70 ? 8.174 11.716 4.017 1.00 52.44 70 GLY A C 1
ATOM 560 O O . GLY A 1 70 ? 7.543 12.026 5.026 1.00 52.44 70 GLY A O 1
ATOM 561 N N . GLN A 1 71 ? 9.328 11.042 4.087 1.00 52.91 71 GLN A N 1
ATOM 562 C CA . GLN A 1 71 ? 10.016 10.691 5.331 1.00 52.91 71 GLN A CA 1
ATOM 563 C C . GLN A 1 71 ? 11.316 11.511 5.441 1.00 52.91 71 GLN A C 1
ATOM 565 O O . GLN A 1 71 ? 12.272 11.231 4.735 1.00 52.91 71 GLN A O 1
ATOM 570 N N . ASN A 1 72 ? 11.309 12.545 6.294 1.00 49.31 72 ASN A N 1
ATOM 571 C CA . ASN A 1 72 ? 12.429 13.292 6.916 1.00 49.31 72 ASN A CA 1
ATOM 572 C C . ASN A 1 72 ? 13.861 13.169 6.285 1.00 49.31 72 ASN A C 1
ATOM 574 O O . ASN A 1 72 ? 14.399 12.061 6.205 1.00 49.31 72 ASN A O 1
ATOM 578 N N . PRO A 1 73 ? 14.571 14.274 5.944 1.00 45.00 73 PRO A N 1
ATOM 579 C CA . PRO A 1 73 ? 15.803 14.264 5.142 1.00 45.00 73 PRO A CA 1
ATOM 580 C C . PRO A 1 73 ? 17.077 13.902 5.934 1.00 45.00 73 PRO A C 1
ATOM 582 O O . PRO A 1 73 ? 18.023 14.681 6.002 1.00 45.00 73 PRO A O 1
ATOM 585 N N . ALA A 1 74 ? 17.131 12.706 6.522 1.00 52.53 74 ALA A N 1
ATOM 586 C CA . ALA A 1 74 ? 18.302 12.227 7.271 1.00 52.53 74 ALA A CA 1
ATOM 587 C C . ALA A 1 74 ? 18.944 10.947 6.704 1.00 52.53 74 ALA A C 1
ATOM 589 O O . ALA A 1 74 ? 19.854 10.398 7.316 1.00 52.53 74 ALA A O 1
ATOM 590 N N . GLN A 1 75 ? 18.516 10.465 5.534 1.00 46.25 75 GLN A N 1
ATOM 591 C CA . GLN A 1 75 ? 19.177 9.341 4.860 1.00 46.25 75 GLN A CA 1
ATOM 592 C C . GLN A 1 75 ? 19.871 9.819 3.591 1.00 46.25 75 GLN A C 1
ATOM 594 O O . GLN A 1 75 ? 19.384 9.637 2.472 1.00 46.25 75 GLN A O 1
ATOM 599 N N . THR A 1 76 ? 21.038 10.429 3.778 1.00 47.88 76 THR A N 1
ATOM 600 C CA . THR A 1 76 ? 22.039 10.517 2.719 1.00 47.88 76 THR A CA 1
ATOM 601 C C . THR A 1 76 ? 22.370 9.091 2.261 1.00 47.88 76 THR A C 1
ATOM 603 O O . THR A 1 76 ? 22.692 8.240 3.091 1.00 47.88 76 THR A O 1
ATOM 606 N N . PRO A 1 77 ? 22.271 8.763 0.961 1.00 45.91 77 PRO A N 1
ATOM 607 C CA . PRO A 1 77 ? 22.867 7.536 0.473 1.00 45.91 77 PRO A CA 1
ATOM 608 C C . PRO A 1 77 ? 24.374 7.771 0.490 1.00 45.91 77 PRO A C 1
ATOM 610 O O . PRO A 1 77 ? 24.886 8.524 -0.333 1.00 45.91 77 PRO A O 1
ATOM 613 N N . THR A 1 78 ? 25.092 7.188 1.446 1.00 52.97 78 THR A N 1
ATOM 614 C CA . THR A 1 78 ? 26.542 7.051 1.325 1.00 52.97 78 THR A CA 1
ATOM 615 C C . THR A 1 78 ? 26.793 6.247 0.051 1.00 52.97 78 THR A C 1
ATOM 617 O O . THR A 1 78 ? 26.373 5.089 -0.016 1.00 52.97 78 THR A O 1
ATOM 620 N N . PRO A 1 79 ? 27.440 6.810 -0.985 1.00 45.25 79 PRO A N 1
ATOM 621 C CA . PRO A 1 79 ? 27.973 5.977 -2.038 1.00 45.25 79 PRO A CA 1
ATOM 622 C C . PRO A 1 79 ? 29.153 5.251 -1.397 1.00 45.25 79 PRO A C 1
ATOM 624 O O . PRO A 1 79 ? 30.242 5.805 -1.266 1.00 45.25 79 PRO A O 1
ATOM 627 N N . THR A 1 80 ? 28.933 4.032 -0.909 1.00 54.38 80 THR A N 1
ATOM 628 C CA . THR A 1 80 ? 30.040 3.139 -0.579 1.00 54.38 80 THR A CA 1
ATOM 629 C C . THR A 1 80 ? 30.729 2.818 -1.898 1.00 54.38 80 THR A C 1
ATOM 631 O O . THR A 1 80 ? 30.351 1.884 -2.602 1.00 54.38 80 THR A O 1
ATOM 634 N N . ILE A 1 81 ? 31.710 3.640 -2.272 1.00 52.19 81 ILE A N 1
ATOM 635 C CA . ILE A 1 81 ? 32.681 3.277 -3.294 1.00 52.19 81 ILE A CA 1
ATOM 636 C C . ILE A 1 81 ? 33.437 2.094 -2.699 1.00 52.19 81 ILE A C 1
ATOM 638 O O . ILE A 1 81 ? 34.201 2.234 -1.746 1.00 52.19 81 ILE A O 1
ATOM 642 N N . TYR A 1 82 ? 33.130 0.908 -3.209 1.00 45.19 82 TYR A N 1
ATOM 643 C CA . TYR A 1 82 ? 33.856 -0.309 -2.903 1.00 45.19 82 TYR A CA 1
ATOM 644 C C . TYR A 1 82 ? 35.303 -0.101 -3.364 1.00 45.19 82 TYR A C 1
ATOM 646 O O . TYR A 1 82 ? 35.578 -0.067 -4.564 1.00 45.19 82 TYR A O 1
ATOM 654 N N . CYS A 1 83 ? 36.228 0.097 -2.422 1.00 46.22 83 CYS A N 1
ATOM 655 C CA . CYS A 1 83 ? 37.656 0.016 -2.702 1.00 46.22 83 CYS A CA 1
ATOM 656 C C . CYS A 1 83 ? 37.954 -1.424 -3.123 1.00 46.22 83 CYS A C 1
ATOM 658 O O . CYS A 1 83 ? 38.083 -2.312 -2.281 1.00 46.22 83 CYS A O 1
ATOM 660 N N . SER A 1 84 ? 38.016 -1.653 -4.434 1.00 43.72 84 SER A N 1
ATOM 661 C CA . SER A 1 84 ? 38.448 -2.922 -5.002 1.00 43.72 84 SER A CA 1
ATOM 662 C C . SER A 1 84 ? 39.867 -3.208 -4.522 1.00 43.72 84 SER A C 1
ATOM 664 O O . SER A 1 84 ? 40.812 -2.492 -4.851 1.00 43.72 84 SER A O 1
ATOM 666 N N . THR A 1 85 ? 39.996 -4.246 -3.706 1.00 52.62 85 THR A N 1
ATOM 667 C CA . THR A 1 85 ? 41.267 -4.826 -3.290 1.00 52.62 85 THR A CA 1
ATOM 668 C C . THR A 1 85 ? 41.971 -5.371 -4.529 1.00 52.62 85 THR A C 1
ATOM 670 O O . THR A 1 85 ? 41.452 -6.259 -5.198 1.00 52.62 85 THR A O 1
ATOM 673 N N . GLY A 1 86 ? 43.140 -4.821 -4.844 1.00 36.72 86 GLY A N 1
ATOM 674 C CA . GLY A 1 86 ? 44.044 -5.337 -5.863 1.00 36.72 86 GLY A CA 1
ATOM 675 C C . GLY A 1 86 ? 45.447 -5.432 -5.284 1.00 36.72 86 GLY A C 1
ATOM 676 O O . GLY A 1 86 ? 46.206 -4.474 -5.335 1.00 36.72 86 GLY A O 1
ATOM 677 N N . GLY A 1 87 ? 45.770 -6.583 -4.707 1.00 40.44 87 GLY A N 1
ATOM 678 C CA . GLY A 1 87 ? 47.125 -7.137 -4.746 1.00 40.44 87 GLY A CA 1
ATOM 679 C C . GLY A 1 87 ? 47.046 -8.511 -5.426 1.00 40.44 87 GLY A C 1
ATOM 680 O O . GLY A 1 87 ? 45.926 -8.963 -5.686 1.00 40.44 87 GLY A O 1
ATOM 681 N N . PRO A 1 88 ? 48.152 -9.237 -5.656 1.00 52.94 88 PRO A N 1
ATOM 682 C CA . PRO A 1 88 ? 49.573 -8.884 -5.521 1.00 52.94 88 PRO A CA 1
ATOM 683 C C . PRO A 1 88 ? 50.353 -9.068 -6.848 1.00 52.94 88 PRO A C 1
ATOM 685 O O . PRO A 1 88 ? 49.891 -9.826 -7.692 1.00 52.94 88 PRO A O 1
ATOM 688 N N . ILE A 1 89 ? 51.536 -8.448 -7.000 1.00 41.03 89 ILE A N 1
ATOM 689 C CA . ILE A 1 89 ? 52.818 -9.088 -7.397 1.00 41.03 89 ILE A CA 1
ATOM 690 C C . ILE A 1 89 ? 53.963 -8.198 -6.905 1.00 41.03 89 ILE A C 1
ATOM 692 O O . ILE A 1 89 ? 53.856 -6.968 -7.112 1.00 41.03 89 ILE A O 1
#

Radius of gyration: 18.1 Å; chains: 1; bounding box: 64×25×40 Å

Sequence (89 aa):
MPPPPELIEDVTAEILLRLPPDEPEHLVRASLVCKPWLRVISDPGFLRRYRAFHGMPPLLGLLHLSLRMGQNPAQTPTPTIYCSTGGPI

Organism: NCBI:txid38414

pLDDT: mean 71.03, std 17.5, range [36.72, 90.69]

InterPro domains:
  IPR001810 F-box domain [PF00646] (9-48)
  IPR036047 F-box-like domain superfamily [SSF81383] (4-63)